Protein AF-A0A8I0H916-F1 (afdb_monomer)

Nearest PDB structures (foldseek):
  3p4x-assembly1_A  TM=7.286E-01  e=3.035E+00  Thermotoga maritima
  7ody-assembly1_C  TM=2.394E-01  e=8.873E+00  Cyanophage S-2L

Structure (mmCIF, N/CA/C/O backbone):
data_AF-A0A8I0H916-F1
#
_entry.id   AF-A0A8I0H916-F1
#
loop_
_atom_site.group_PDB
_atom_site.id
_atom_site.type_symbol
_atom_site.label_atom_id
_atom_site.label_alt_id
_atom_site.label_comp_id
_atom_site.label_asym_id
_atom_site.label_entity_id
_atom_site.label_seq_id
_atom_site.pdbx_PDB_ins_code
_atom_site.Cartn_x
_atom_site.Cartn_y
_atom_site.Cartn_z
_atom_site.occupancy
_atom_site.B_iso_or_equiv
_atom_site.auth_seq_id
_atom_site.auth_comp_id
_atom_site.auth_asym_id
_atom_site.auth_atom_id
_atom_site.pdbx_PDB_model_num
ATOM 1 N N . ASN A 1 1 ? -5.468 22.377 8.442 1.00 51.59 1 ASN A N 1
ATOM 2 C CA . ASN A 1 1 ? -4.344 22.414 7.480 1.00 51.59 1 ASN A CA 1
ATOM 3 C C . ASN A 1 1 ? -4.856 21.842 6.162 1.00 51.59 1 ASN A C 1
ATOM 5 O O . ASN A 1 1 ? -5.849 21.124 6.192 1.00 51.59 1 ASN A O 1
ATOM 9 N N . LEU A 1 2 ? -4.205 22.157 5.041 1.00 53.06 2 LEU A N 1
ATOM 10 C CA . LEU A 1 2 ? -4.629 21.754 3.691 1.00 53.06 2 LEU A CA 1
ATOM 11 C C . LEU A 1 2 ? -4.940 20.246 3.575 1.00 53.06 2 LEU A C 1
ATOM 13 O O . LEU A 1 2 ? -5.892 19.851 2.913 1.00 53.06 2 LEU A O 1
ATOM 17 N N . PHE A 1 3 ? -4.199 19.416 4.320 1.00 58.22 3 PHE A N 1
ATOM 18 C CA . PHE A 1 3 ? -4.423 17.974 4.426 1.00 58.22 3 PHE A CA 1
ATOM 19 C C . PHE A 1 3 ? -5.852 17.622 4.875 1.00 58.22 3 PHE A C 1
ATOM 21 O O . PHE A 1 3 ? -6.506 16.810 4.241 1.00 58.22 3 PHE A O 1
ATOM 28 N N . ASN A 1 4 ? -6.382 18.255 5.923 1.00 57.84 4 ASN A N 1
ATOM 29 C CA . ASN A 1 4 ? -7.719 17.940 6.449 1.00 57.84 4 ASN A CA 1
ATOM 30 C C . ASN A 1 4 ? -8.877 18.480 5.595 1.00 57.84 4 ASN A C 1
ATOM 32 O O . ASN A 1 4 ? -10.021 18.085 5.809 1.00 57.84 4 ASN A O 1
ATOM 36 N N . GLU A 1 5 ? -8.600 19.409 4.683 1.00 59.78 5 GLU A N 1
ATOM 37 C CA . GLU A 1 5 ? -9.617 20.070 3.865 1.00 59.78 5 GLU A CA 1
ATOM 38 C C . GLU A 1 5 ? -9.930 19.271 2.593 1.00 59.78 5 GLU A C 1
ATOM 40 O O . GLU A 1 5 ? -11.091 19.186 2.204 1.00 59.78 5 GLU A O 1
ATOM 45 N N . ILE A 1 6 ? -8.925 18.583 2.034 1.00 60.97 6 ILE A N 1
ATOM 46 C CA . ILE A 1 6 ? -9.074 17.669 0.888 1.00 60.97 6 ILE A CA 1
ATOM 47 C C . ILE A 1 6 ? -9.922 16.436 1.255 1.00 60.97 6 ILE A C 1
ATOM 49 O O . ILE A 1 6 ? -10.729 15.979 0.457 1.00 60.97 6 ILE A O 1
ATOM 53 N N . TYR A 1 7 ? -9.810 15.921 2.484 1.00 58.34 7 TYR A N 1
ATOM 54 C CA . TYR A 1 7 ? -10.467 14.668 2.900 1.00 58.34 7 TYR A CA 1
ATOM 55 C C . TYR A 1 7 ? -11.841 14.852 3.570 1.00 58.34 7 TYR A C 1
ATOM 57 O O . TYR A 1 7 ? -12.242 14.051 4.415 1.00 58.34 7 TYR A O 1
ATOM 65 N N . LYS A 1 8 ? -12.553 15.938 3.257 1.00 56.50 8 LYS A N 1
ATOM 66 C CA . LYS A 1 8 ? -13.812 16.313 3.925 1.00 56.50 8 LYS A CA 1
ATOM 67 C C . LYS A 1 8 ? -15.070 15.684 3.292 1.00 56.50 8 LYS A C 1
ATOM 69 O O . LYS A 1 8 ? -16.149 15.846 3.857 1.00 56.50 8 LYS A O 1
ATOM 74 N N . SER A 1 9 ? -14.960 14.983 2.160 1.00 54.31 9 SER A N 1
ATOM 75 C CA . SER A 1 9 ? -16.087 14.360 1.445 1.00 54.31 9 SER A CA 1
ATOM 76 C C . SER A 1 9 ? -16.356 12.912 1.882 1.00 54.31 9 SER A C 1
ATOM 78 O O . SER A 1 9 ? -15.454 12.170 2.262 1.00 54.31 9 SER A O 1
ATOM 80 N N . SER A 1 10 ? -17.632 12.522 1.838 1.00 57.31 10 SER A N 1
ATOM 81 C CA . SER A 1 10 ? -18.178 11.238 2.302 1.00 57.31 10 SER A CA 1
ATOM 82 C C . SER A 1 10 ? -17.804 10.015 1.456 1.00 57.31 10 SER A C 1
ATOM 84 O O . SER A 1 10 ? -18.057 8.904 1.905 1.00 57.31 10 SER A O 1
ATOM 86 N N . ASP A 1 11 ? -17.157 10.202 0.304 1.00 62.91 11 ASP A N 1
ATOM 87 C CA . ASP A 1 11 ? -16.700 9.124 -0.573 1.00 62.91 11 ASP A CA 1
ATOM 88 C C . ASP A 1 11 ? -15.226 9.346 -0.914 1.00 62.91 11 ASP A C 1
ATOM 90 O O . ASP A 1 11 ? -14.871 10.183 -1.745 1.00 62.91 11 ASP A O 1
ATOM 94 N N . LEU A 1 12 ? -14.344 8.630 -0.215 1.00 72.31 12 LEU A N 1
ATOM 95 C CA . LEU A 1 12 ? -12.913 8.699 -0.471 1.00 72.31 12 LEU A CA 1
ATOM 96 C C . LEU A 1 12 ? -12.586 7.882 -1.724 1.00 72.31 12 LEU A C 1
ATOM 98 O O . LEU A 1 12 ? -12.699 6.656 -1.717 1.00 72.31 12 LEU A O 1
ATOM 102 N N . ASN A 1 13 ? -12.158 8.559 -2.790 1.00 89.31 13 ASN A N 1
ATOM 103 C CA . ASN A 1 13 ? -11.656 7.897 -3.985 1.00 89.31 13 ASN A CA 1
ATOM 104 C C . ASN A 1 13 ? -10.244 7.345 -3.711 1.00 89.31 13 ASN A C 1
ATOM 106 O O . ASN A 1 13 ? -9.294 8.089 -3.439 1.00 89.31 13 ASN A O 1
ATOM 110 N N . VAL A 1 14 ? -10.112 6.016 -3.742 1.00 92.62 14 VAL A N 1
ATOM 111 C CA . VAL A 1 14 ? -8.840 5.340 -3.459 1.00 92.62 14 VAL A CA 1
ATOM 112 C C . VAL A 1 14 ? -7.799 5.655 -4.532 1.00 92.62 14 VAL A C 1
ATOM 114 O O . VAL A 1 14 ? -6.642 5.875 -4.182 1.00 92.62 14 VAL A O 1
ATOM 117 N N . ASP A 1 15 ? -8.192 5.758 -5.803 1.00 94.62 15 ASP A N 1
ATOM 118 C CA . ASP A 1 15 ? -7.259 6.056 -6.893 1.00 94.62 15 ASP A CA 1
ATOM 119 C C . ASP A 1 15 ? -6.663 7.458 -6.771 1.00 94.62 15 ASP A C 1
ATOM 121 O O . ASP A 1 15 ? -5.447 7.611 -6.869 1.00 94.62 15 ASP A O 1
ATOM 125 N N . GLU A 1 16 ? -7.481 8.459 -6.442 1.00 94.56 16 GLU A N 1
ATOM 126 C CA . GLU A 1 16 ? -6.998 9.821 -6.172 1.00 94.56 16 GLU A CA 1
ATOM 127 C C . GLU A 1 16 ? -6.046 9.854 -4.971 1.00 94.56 16 GLU A C 1
ATOM 129 O O . GLU A 1 16 ? -5.052 10.582 -4.957 1.00 94.56 16 GLU A O 1
ATOM 134 N N . SER A 1 17 ? -6.311 9.026 -3.958 1.00 95.19 17 SER A N 1
ATOM 135 C CA . SER A 1 17 ? -5.441 8.927 -2.785 1.00 95.19 17 SER A CA 1
ATOM 136 C C . SER A 1 17 ? -4.102 8.257 -3.108 1.00 95.19 17 SER A C 1
ATOM 138 O O . SER A 1 17 ? -3.073 8.641 -2.541 1.00 95.19 17 SER A O 1
ATOM 140 N N . ILE A 1 18 ? -4.094 7.280 -4.020 1.00 97.56 18 ILE A N 1
ATOM 141 C CA . ILE A 1 18 ? -2.869 6.669 -4.546 1.00 97.56 18 ILE A CA 1
ATOM 142 C C . ILE A 1 18 ? -2.099 7.689 -5.389 1.00 97.56 18 ILE A C 1
ATOM 144 O O . ILE A 1 18 ? -0.892 7.822 -5.201 1.00 97.56 18 ILE A O 1
ATOM 148 N N . ASP A 1 19 ? -2.769 8.446 -6.258 1.00 97.19 19 ASP A N 1
ATOM 149 C CA . ASP A 1 19 ? -2.130 9.478 -7.086 1.00 97.19 19 ASP A CA 1
ATOM 150 C C . ASP A 1 19 ? -1.478 10.562 -6.220 1.00 97.19 19 ASP A C 1
ATOM 152 O O . ASP A 1 19 ? -0.323 10.933 -6.435 1.00 97.19 19 ASP A O 1
ATOM 156 N 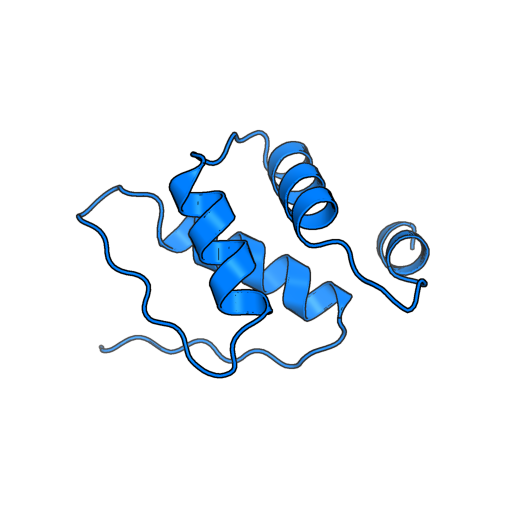N . LEU A 1 20 ? -2.169 11.009 -5.170 1.00 96.12 20 LEU A N 1
ATOM 157 C CA . LEU A 1 20 ? -1.606 11.941 -4.199 1.00 96.12 20 LEU A CA 1
ATOM 158 C C . LEU A 1 20 ? -0.406 11.334 -3.457 1.00 96.12 20 LEU A C 1
ATOM 160 O O . LEU A 1 20 ? 0.591 12.016 -3.223 1.00 96.12 20 LEU A O 1
ATOM 164 N N . PHE A 1 21 ? -0.472 10.056 -3.074 1.00 97.38 21 PHE A N 1
ATOM 165 C CA . PHE A 1 21 ? 0.656 9.359 -2.454 1.00 97.38 21 PHE A CA 1
ATOM 166 C C . PHE A 1 21 ? 1.870 9.287 -3.393 1.00 97.38 21 PHE A C 1
ATOM 168 O O . PHE A 1 21 ? 2.987 9.572 -2.959 1.00 97.38 21 PHE A O 1
ATOM 175 N N . GLU A 1 22 ? 1.665 8.960 -4.668 1.00 98.25 22 GLU A N 1
ATOM 176 C CA . GLU A 1 22 ? 2.703 8.948 -5.704 1.00 98.25 22 GLU A CA 1
ATOM 177 C C . GLU A 1 22 ? 3.356 10.326 -5.871 1.00 98.25 22 GLU A C 1
ATOM 179 O O . GLU A 1 22 ? 4.585 10.435 -5.842 1.00 98.25 22 GLU A O 1
ATOM 184 N N . GLN A 1 23 ? 2.543 11.384 -5.957 1.00 97.94 23 GLN A N 1
ATOM 185 C CA . GLN A 1 23 ? 3.009 12.768 -6.073 1.00 97.94 23 GLN A CA 1
ATOM 186 C C . GLN A 1 23 ? 3.835 13.208 -4.861 1.00 97.94 23 GLN A C 1
ATOM 188 O O . GLN A 1 23 ? 4.950 13.699 -5.027 1.00 97.94 23 GLN A O 1
ATOM 193 N N . LEU A 1 24 ? 3.320 13.005 -3.643 1.00 96.50 24 LEU A N 1
ATOM 194 C CA . LEU A 1 24 ? 3.981 13.435 -2.404 1.00 96.50 24 LEU A CA 1
ATOM 195 C C . LEU A 1 24 ? 5.295 12.695 -2.131 1.00 96.50 24 LEU A C 1
ATOM 197 O O . LEU A 1 24 ? 6.175 13.236 -1.468 1.00 96.50 24 LEU A O 1
ATOM 201 N N . ASN A 1 25 ? 5.419 11.453 -2.603 1.00 96.69 25 ASN A N 1
ATOM 202 C CA . ASN A 1 25 ? 6.605 10.626 -2.380 1.00 96.69 25 ASN A CA 1
ATOM 203 C C . ASN A 1 25 ? 7.538 10.581 -3.599 1.00 96.69 25 ASN A C 1
ATOM 205 O O . ASN A 1 25 ? 8.567 9.913 -3.528 1.00 96.69 25 ASN A O 1
ATOM 209 N N . HIS A 1 26 ? 7.203 11.275 -4.693 1.00 97.62 26 HIS A N 1
ATOM 210 C CA . HIS A 1 26 ? 7.954 11.273 -5.954 1.00 97.62 26 HIS A CA 1
ATOM 211 C C . HIS A 1 26 ? 8.235 9.859 -6.495 1.00 97.62 26 HIS A C 1
ATOM 213 O O . HIS A 1 26 ? 9.349 9.542 -6.913 1.00 97.62 26 HIS A O 1
ATOM 219 N N . ILE A 1 27 ? 7.218 8.996 -6.483 1.00 97.56 27 ILE A N 1
ATOM 220 C CA . ILE A 1 27 ? 7.293 7.615 -6.983 1.00 97.56 27 ILE A CA 1
ATOM 221 C C . ILE A 1 27 ? 6.135 7.314 -7.931 1.00 97.56 27 ILE A C 1
ATOM 223 O O . ILE A 1 27 ? 5.120 8.002 -7.920 1.00 97.56 27 ILE A O 1
ATOM 227 N N . LYS A 1 28 ? 6.257 6.233 -8.706 1.00 97.88 28 LYS A N 1
ATOM 228 C CA . LYS A 1 28 ? 5.139 5.637 -9.440 1.00 97.88 28 LYS A CA 1
ATOM 229 C C . LYS A 1 28 ? 4.967 4.189 -9.004 1.00 97.88 28 LYS A C 1
ATOM 231 O O . LYS A 1 28 ? 5.919 3.412 -9.043 1.00 97.88 28 LYS A O 1
ATOM 236 N N . MET A 1 29 ? 3.768 3.838 -8.563 1.00 98.06 29 MET A N 1
ATOM 237 C CA . MET A 1 29 ? 3.401 2.472 -8.226 1.00 98.06 29 MET A CA 1
ATOM 238 C C . MET A 1 29 ? 3.042 1.713 -9.503 1.00 98.06 29 MET A C 1
ATOM 240 O O . MET A 1 29 ? 2.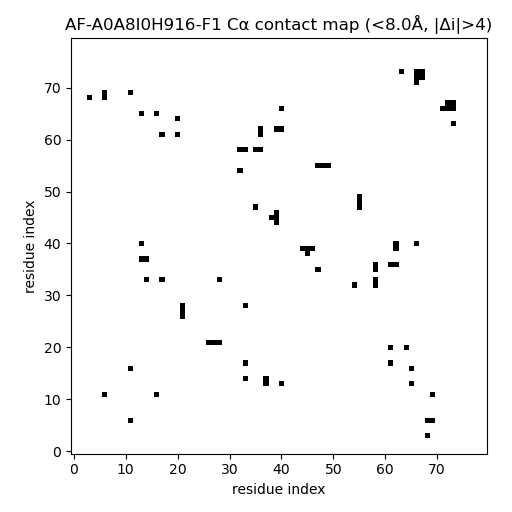394 2.237 -10.411 1.00 98.06 29 MET A O 1
ATOM 244 N N . HIS A 1 30 ? 3.451 0.450 -9.569 1.00 97.56 30 HIS A N 1
ATOM 245 C CA . HIS A 1 30 ? 3.000 -0.442 -10.634 1.00 97.56 30 HIS A CA 1
ATOM 246 C C . HIS A 1 30 ? 1.504 -0.738 -10.482 1.00 97.56 30 HIS A C 1
ATOM 248 O O . HIS A 1 30 ? 0.982 -0.729 -9.366 1.00 97.56 30 HIS A O 1
ATOM 254 N N . ALA A 1 31 ? 0.824 -1.058 -11.588 1.00 97.31 31 ALA A N 1
ATOM 255 C CA . ALA A 1 31 ? -0.614 -1.345 -11.592 1.00 97.31 31 ALA A CA 1
ATOM 256 C C . ALA A 1 31 ? -1.015 -2.373 -10.516 1.00 97.31 31 ALA A C 1
ATOM 258 O O . ALA A 1 31 ? -1.884 -2.100 -9.700 1.00 97.31 31 ALA A O 1
ATOM 259 N N . ASN A 1 32 ? -0.272 -3.476 -10.396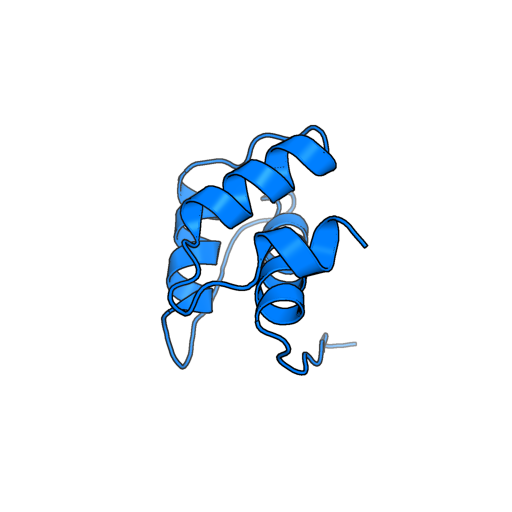 1.00 96.38 32 ASN A N 1
ATOM 260 C CA . ASN A 1 32 ? -0.525 -4.503 -9.382 1.00 96.38 32 ASN A CA 1
ATOM 261 C C . ASN A 1 32 ? -0.360 -4.018 -7.926 1.00 96.38 32 ASN A C 1
ATOM 263 O O . ASN A 1 32 ? -0.997 -4.551 -7.020 1.00 96.38 32 ASN A O 1
ATOM 267 N N . GLN A 1 33 ? 0.495 -3.025 -7.670 1.00 98.25 33 GLN A N 1
ATOM 268 C CA . GLN A 1 33 ? 0.623 -2.412 -6.349 1.00 98.25 33 GLN A CA 1
ATOM 269 C C . GLN A 1 33 ? -0.575 -1.502 -6.059 1.00 98.25 33 GLN A C 1
ATOM 271 O O . GLN A 1 33 ? -1.039 -1.480 -4.921 1.00 98.25 33 GLN A O 1
ATOM 276 N N . ARG A 1 34 ? -1.086 -0.785 -7.073 1.00 98.00 34 ARG A N 1
ATOM 277 C CA . ARG A 1 34 ? -2.326 0.001 -6.966 1.00 98.00 34 ARG A CA 1
ATOM 278 C C . ARG A 1 34 ? -3.514 -0.914 -6.686 1.00 98.00 34 ARG A C 1
ATOM 280 O O . ARG A 1 34 ? -4.219 -0.693 -5.710 1.00 98.00 34 ARG A O 1
ATOM 287 N N . ASP A 1 35 ? -3.642 -2.005 -7.440 1.00 96.44 35 ASP A N 1
ATOM 288 C CA . ASP A 1 35 ? -4.677 -3.023 -7.231 1.00 96.44 35 ASP A CA 1
ATOM 289 C C . ASP A 1 35 ? -4.612 -3.612 -5.817 1.00 96.44 35 ASP A C 1
ATOM 291 O O . ASP A 1 35 ? -5.639 -3.770 -5.158 1.00 96.44 35 ASP A O 1
ATOM 295 N N . ALA A 1 36 ? -3.404 -3.891 -5.313 1.00 97.44 36 ALA A N 1
ATOM 296 C CA . ALA A 1 36 ? -3.209 -4.384 -3.954 1.00 97.44 36 ALA A CA 1
ATOM 297 C C . ALA A 1 36 ? -3.686 -3.380 -2.891 1.00 97.44 36 ALA A C 1
ATOM 299 O O . ALA A 1 36 ? -4.321 -3.792 -1.920 1.00 97.44 36 ALA A O 1
ATOM 300 N N . VAL A 1 37 ? -3.421 -2.078 -3.070 1.00 97.75 37 VAL A N 1
ATOM 301 C CA . VAL A 1 37 ? -3.947 -1.021 -2.186 1.00 97.75 37 VAL A CA 1
ATOM 302 C C . VAL A 1 37 ? -5.470 -0.958 -2.281 1.00 97.75 37 VAL A C 1
ATOM 304 O O . VAL A 1 37 ? -6.147 -1.034 -1.256 1.00 97.75 37 VAL A O 1
ATOM 307 N N . THR A 1 38 ? -6.020 -0.870 -3.492 1.00 96.06 38 THR A N 1
ATOM 308 C CA . THR A 1 38 ? -7.464 -0.743 -3.728 1.00 96.06 38 THR A CA 1
ATOM 309 C C . THR A 1 38 ? -8.237 -1.931 -3.172 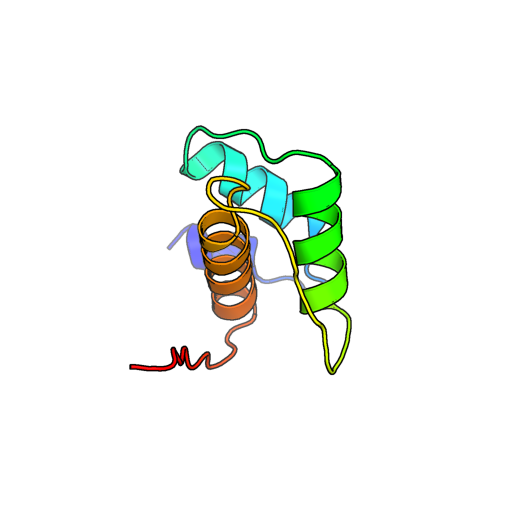1.00 96.06 38 THR A C 1
ATOM 311 O O . THR A 1 38 ? -9.269 -1.747 -2.523 1.00 96.06 38 THR A O 1
ATOM 314 N N . LEU A 1 39 ? -7.735 -3.153 -3.350 1.00 95.06 39 LEU A N 1
ATOM 315 C CA . LEU A 1 39 ? -8.352 -4.346 -2.781 1.00 95.06 39 LEU A CA 1
ATOM 316 C C . LEU A 1 39 ?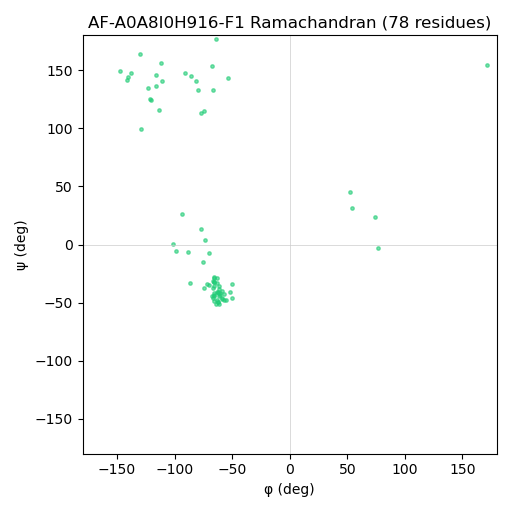 -8.285 -4.327 -1.249 1.00 95.06 39 LEU A C 1
ATOM 318 O O . LEU A 1 39 ? -9.306 -4.524 -0.595 1.00 95.06 39 LEU A O 1
ATOM 322 N N . ALA A 1 40 ? -7.115 -4.047 -0.673 1.00 96.12 40 ALA A N 1
ATOM 323 C CA . ALA A 1 40 ? -6.922 -4.084 0.775 1.00 96.12 40 ALA A CA 1
ATOM 324 C C . ALA A 1 40 ? -7.716 -3.008 1.530 1.00 96.12 40 ALA A C 1
ATOM 326 O O . ALA A 1 40 ? -8.152 -3.251 2.652 1.00 96.12 40 ALA A O 1
ATOM 327 N N . VAL A 1 41 ? -7.939 -1.840 0.923 1.00 94.50 41 VAL A N 1
ATOM 328 C CA . VAL A 1 41 ? -8.771 -0.774 1.509 1.00 94.50 41 VAL A CA 1
ATOM 329 C C . VAL A 1 41 ? -10.260 -1.139 1.478 1.00 94.50 41 VAL A C 1
ATOM 331 O O . VAL A 1 41 ? -10.992 -0.790 2.402 1.00 94.50 41 VAL A O 1
ATOM 334 N N . ASN A 1 42 ? -10.711 -1.866 0.449 1.00 91.94 42 ASN A N 1
ATOM 335 C CA . ASN A 1 42 ? -12.132 -2.141 0.204 1.00 91.94 42 ASN A CA 1
ATOM 336 C C . ASN A 1 42 ? -12.620 -3.521 0.682 1.00 91.94 42 ASN A C 1
ATOM 338 O O . ASN A 1 42 ? -13.812 -3.821 0.578 1.00 91.94 42 ASN A O 1
ATOM 342 N N . LYS A 1 43 ? -11.737 -4.398 1.173 1.00 92.75 43 LYS A N 1
ATOM 343 C CA . LYS A 1 43 ? -12.090 -5.747 1.652 1.00 92.75 43 LYS A CA 1
ATOM 344 C C . LYS A 1 43 ? -11.812 -5.887 3.147 1.00 92.75 43 LYS A C 1
ATOM 346 O O . LYS A 1 43 ? -10.840 -5.353 3.660 1.00 92.75 43 LYS A O 1
ATOM 351 N N . GLY A 1 44 ? -12.645 -6.664 3.847 1.00 90.50 44 GLY A N 1
ATOM 352 C CA . GLY A 1 44 ? -12.492 -6.887 5.293 1.00 90.50 44 GLY A CA 1
ATOM 353 C C . GLY A 1 44 ? -11.223 -7.659 5.680 1.00 90.50 44 GLY A C 1
ATOM 354 O O . GLY A 1 44 ? -10.698 -7.467 6.771 1.00 90.50 44 GLY A O 1
ATOM 355 N N . VAL A 1 45 ? -10.719 -8.512 4.782 1.00 94.94 45 VAL A N 1
ATOM 356 C CA . VAL A 1 45 ? -9.446 -9.234 4.918 1.00 94.94 45 VAL A CA 1
ATOM 357 C C . VAL A 1 45 ? -8.773 -9.277 3.547 1.00 94.94 45 VAL A C 1
ATOM 359 O O . VAL A 1 45 ? -9.44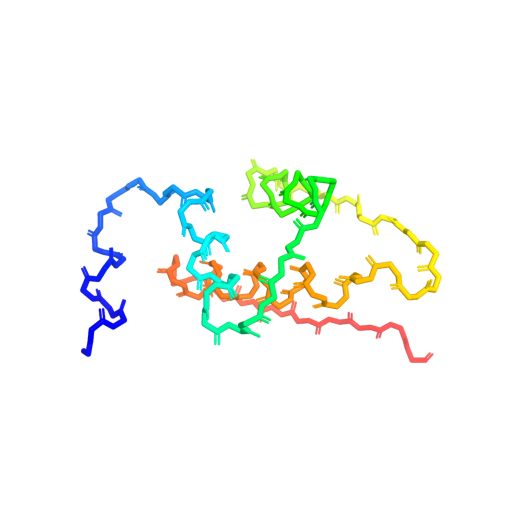7 -9.417 2.527 1.00 94.94 45 VAL A O 1
ATOM 362 N N . SER A 1 46 ? -7.449 -9.135 3.502 1.00 94.19 46 SER A N 1
ATOM 363 C CA . SER A 1 46 ? -6.646 -9.224 2.276 1.00 94.19 46 SER A CA 1
ATOM 364 C C . SER A 1 46 ? -5.264 -9.802 2.571 1.00 94.19 46 SER A C 1
ATOM 366 O O . SER A 1 46 ? -4.719 -9.588 3.652 1.00 94.19 46 SER A O 1
ATOM 368 N N . VAL A 1 47 ? -4.691 -10.516 1.600 1.00 95.94 47 VAL A N 1
ATOM 369 C CA . VAL A 1 47 ? -3.328 -11.063 1.660 1.00 95.94 47 VAL A CA 1
ATOM 370 C C . VAL A 1 47 ? -2.530 -10.486 0.496 1.00 95.94 47 VAL A C 1
ATOM 372 O O . VAL A 1 47 ? -2.938 -10.611 -0.654 1.00 95.94 47 VAL A O 1
ATOM 375 N N . ILE A 1 48 ? -1.392 -9.857 0.794 1.00 95.19 48 ILE A N 1
ATOM 376 C CA . ILE A 1 48 ? -0.496 -9.273 -0.212 1.00 95.19 48 ILE A CA 1
ATOM 377 C C . ILE A 1 48 ? 0.812 -10.057 -0.205 1.00 95.19 48 ILE A C 1
ATOM 379 O O . ILE A 1 48 ? 1.560 -10.039 0.773 1.00 95.19 48 ILE A O 1
ATOM 383 N N . THR A 1 49 ? 1.105 -10.725 -1.316 1.00 95.12 49 THR A N 1
ATOM 384 C CA . THR A 1 49 ? 2.322 -11.523 -1.497 1.00 95.12 49 THR A CA 1
ATOM 385 C C . THR A 1 49 ? 3.256 -10.890 -2.520 1.00 95.12 49 THR A C 1
ATOM 387 O O . THR A 1 49 ? 2.831 -10.154 -3.406 1.00 95.12 49 THR A O 1
ATOM 390 N N . GLY A 1 50 ? 4.544 -11.206 -2.436 1.00 93.94 50 GLY A N 1
ATOM 391 C CA . GLY A 1 50 ? 5.528 -10.809 -3.440 1.00 93.94 50 GLY A CA 1
ATOM 392 C C . GLY A 1 50 ? 6.948 -11.127 -2.992 1.00 93.94 50 GLY A C 1
ATOM 393 O O . GLY A 1 50 ? 7.215 -11.191 -1.787 1.00 93.94 50 GLY A O 1
ATOM 394 N N . GLY A 1 51 ? 7.857 -11.305 -3.949 1.00 94.69 51 GLY A N 1
ATOM 395 C CA . GLY A 1 51 ? 9.271 -11.570 -3.680 1.00 94.69 51 GLY A CA 1
ATOM 396 C C . GLY A 1 51 ? 9.997 -10.412 -2.972 1.00 94.69 51 GLY A C 1
ATOM 397 O O . GLY A 1 51 ? 9.412 -9.353 -2.703 1.00 94.69 51 GLY A O 1
ATOM 398 N N . PRO A 1 52 ? 11.280 -10.587 -2.624 1.00 94.75 52 PRO A N 1
ATOM 399 C CA . PRO A 1 52 ? 12.126 -9.488 -2.166 1.00 94.75 52 PRO A CA 1
ATOM 400 C C . PRO A 1 52 ? 12.128 -8.324 -3.172 1.00 94.75 52 PRO A C 1
ATOM 402 O O . PRO A 1 52 ? 12.062 -8.539 -4.377 1.00 94.75 52 PRO A O 1
ATOM 405 N N . GLY A 1 53 ? 12.161 -7.082 -2.683 1.00 93.06 53 GLY A N 1
ATOM 406 C CA . GLY A 1 53 ? 12.255 -5.892 -3.542 1.00 93.06 53 GLY A CA 1
ATOM 407 C C . GLY A 1 53 ? 10.973 -5.458 -4.273 1.00 93.06 53 GLY A C 1
ATOM 408 O O . GLY A 1 53 ? 10.970 -4.393 -4.874 1.00 93.06 53 GLY A O 1
ATOM 409 N N . THR A 1 54 ? 9.849 -6.180 -4.176 1.00 94.00 54 THR A N 1
ATOM 410 C CA . THR A 1 54 ? 8.613 -5.853 -4.933 1.00 94.00 54 THR A CA 1
ATOM 411 C C . THR A 1 54 ? 7.785 -4.681 -4.377 1.00 94.00 54 THR A C 1
ATOM 413 O O . THR A 1 54 ? 6.619 -4.508 -4.733 1.00 94.00 54 THR A O 1
ATOM 416 N N . GLY A 1 55 ? 8.342 -3.883 -3.463 1.00 94.69 55 GLY A N 1
ATOM 417 C CA . GLY A 1 55 ? 7.674 -2.686 -2.941 1.00 94.69 55 GLY A CA 1
ATOM 418 C C . GLY A 1 55 ? 6.518 -2.939 -1.963 1.00 94.69 55 GLY A C 1
ATOM 419 O O . GLY A 1 55 ? 5.683 -2.059 -1.779 1.00 94.69 55 GLY A O 1
ATOM 420 N N . LYS A 1 56 ? 6.463 -4.093 -1.277 1.00 95.94 56 LYS A N 1
ATOM 421 C CA . LYS A 1 56 ? 5.439 -4.369 -0.239 1.00 95.94 56 LYS A CA 1
ATOM 422 C C . LYS A 1 56 ? 5.356 -3.264 0.825 1.00 95.94 56 LYS A C 1
ATOM 424 O O . LYS A 1 56 ? 4.268 -2.839 1.195 1.00 95.94 56 LYS A O 1
ATOM 429 N N . THR A 1 57 ? 6.499 -2.740 1.269 1.00 95.69 57 THR A N 1
ATOM 430 C CA . THR A 1 57 ? 6.551 -1.612 2.214 1.00 95.69 57 THR A CA 1
ATOM 431 C C . THR A 1 57 ? 5.939 -0.335 1.629 1.00 95.69 57 THR A C 1
ATOM 433 O O . THR A 1 57 ? 5.328 0.436 2.362 1.00 95.69 57 THR A O 1
ATOM 436 N N . THR A 1 58 ? 6.056 -0.113 0.318 1.00 97.75 58 THR A N 1
ATOM 437 C CA . THR A 1 58 ? 5.409 1.010 -0.379 1.00 97.75 58 THR A CA 1
ATOM 438 C C . THR A 1 58 ? 3.890 0.869 -0.345 1.00 97.75 58 THR A C 1
ATOM 440 O O . THR A 1 58 ? 3.208 1.827 0.006 1.00 97.75 58 THR A O 1
ATOM 443 N N . ILE A 1 59 ? 3.370 -0.339 -0.598 1.00 97.94 59 ILE A N 1
ATOM 444 C CA . ILE A 1 59 ? 1.935 -0.648 -0.473 1.00 97.94 59 ILE A CA 1
ATOM 445 C C . ILE A 1 59 ? 1.449 -0.345 0.954 1.00 97.94 59 ILE A C 1
ATOM 447 O O . ILE A 1 59 ? 0.466 0.371 1.135 1.00 97.94 59 ILE A O 1
ATOM 451 N N . VAL A 1 60 ? 2.179 -0.808 1.977 1.00 97.06 60 VAL A N 1
ATOM 452 C CA . VAL A 1 60 ? 1.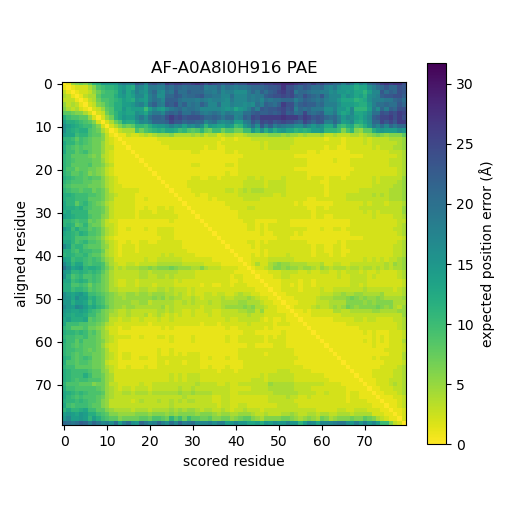857 -0.530 3.391 1.00 97.06 60 VAL A CA 1
ATOM 453 C C . VAL A 1 60 ? 1.837 0.972 3.684 1.00 97.06 60 VAL A C 1
ATOM 455 O O . VAL A 1 60 ? 0.897 1.456 4.309 1.00 97.06 60 VAL A O 1
ATOM 458 N N . LYS A 1 61 ? 2.831 1.736 3.217 1.00 97.81 61 LYS A N 1
ATOM 459 C CA . LYS A 1 61 ? 2.889 3.196 3.413 1.00 97.81 61 LYS A CA 1
ATOM 460 C C . LYS A 1 61 ? 1.711 3.923 2.760 1.00 97.81 61 LYS A C 1
ATOM 462 O O . LYS A 1 61 ? 1.146 4.816 3.389 1.00 97.81 61 LYS A O 1
ATOM 467 N N . CYS A 1 62 ? 1.321 3.518 1.553 1.00 98.06 62 CYS A N 1
ATOM 468 C CA . CYS A 1 62 ? 0.162 4.076 0.860 1.00 98.06 62 CYS A CA 1
ATOM 469 C C . CYS A 1 62 ? -1.132 3.818 1.650 1.00 98.06 62 CYS A C 1
ATOM 471 O O . CYS A 1 62 ? -1.854 4.758 1.987 1.00 98.06 62 CYS A O 1
ATOM 473 N N . MET A 1 63 ? -1.364 2.568 2.073 1.00 97.12 63 MET A N 1
ATOM 474 C CA . MET A 1 63 ? -2.522 2.212 2.905 1.00 97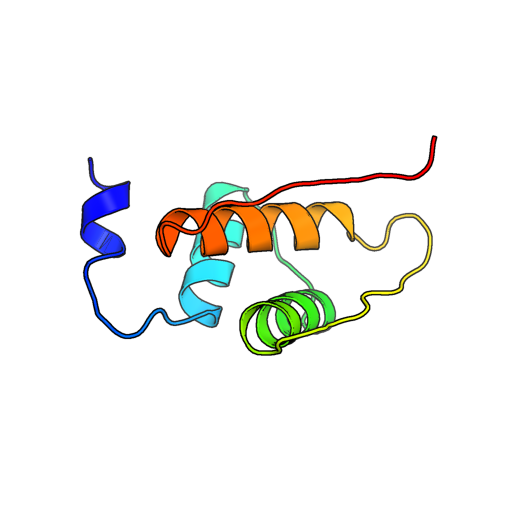.12 63 MET A CA 1
ATOM 475 C C . MET A 1 63 ? -2.555 2.987 4.227 1.00 97.12 63 MET A C 1
ATOM 477 O O . MET A 1 63 ? -3.616 3.432 4.655 1.00 97.12 63 MET A O 1
ATOM 481 N N . LEU A 1 64 ? -1.404 3.197 4.876 1.00 96.31 64 LEU A N 1
ATOM 482 C CA . LEU A 1 64 ? -1.330 3.995 6.104 1.00 96.31 64 LEU A CA 1
ATOM 483 C C . LEU A 1 64 ? -1.778 5.442 5.886 1.00 96.31 64 LEU A C 1
ATOM 485 O O . LEU A 1 64 ? -2.414 6.011 6.770 1.00 96.31 64 LEU A O 1
ATOM 489 N N . GLN A 1 65 ? -1.443 6.044 4.744 1.00 94.88 65 GLN A N 1
ATOM 490 C CA . GLN A 1 65 ? -1.887 7.397 4.409 1.00 94.88 65 GLN A CA 1
ATOM 491 C C . GLN A 1 65 ? -3.404 7.444 4.199 1.00 94.88 65 GLN A C 1
ATOM 493 O O . GLN A 1 65 ? -4.065 8.305 4.779 1.00 94.88 65 GLN A O 1
ATOM 498 N N . ILE A 1 66 ? -3.947 6.486 3.445 1.00 94.81 66 ILE A N 1
ATOM 499 C CA . ILE A 1 66 ? -5.385 6.370 3.165 1.00 94.81 66 ILE A CA 1
ATOM 500 C C . ILE A 1 66 ? -6.178 6.141 4.458 1.00 94.81 66 ILE A C 1
ATOM 502 O O . ILE A 1 66 ? -7.125 6.856 4.764 1.00 94.81 66 ILE A O 1
ATOM 506 N N . PHE A 1 67 ? -5.772 5.195 5.303 1.00 94.44 67 PHE A N 1
ATOM 507 C CA . PHE A 1 67 ? -6.497 4.946 6.550 1.00 94.44 67 PHE A CA 1
ATOM 508 C C . PHE A 1 67 ? -6.426 6.127 7.525 1.00 94.44 67 PHE A C 1
ATOM 510 O O . PHE A 1 67 ? -7.398 6.393 8.236 1.00 94.44 67 PHE A O 1
ATOM 517 N N . LYS A 1 68 ? -5.318 6.881 7.536 1.00 91.38 68 LYS A N 1
ATOM 518 C CA . LYS A 1 68 ? -5.215 8.121 8.319 1.00 91.38 68 LYS A CA 1
ATOM 519 C C . LYS A 1 68 ? -6.171 9.198 7.815 1.00 91.38 68 LYS A C 1
ATOM 521 O O . LYS A 1 68 ? -6.801 9.849 8.647 1.00 91.38 68 LYS A O 1
ATOM 526 N N . SER A 1 69 ? -6.319 9.378 6.501 1.00 87.69 69 SER A N 1
ATOM 527 C CA . SER A 1 69 ? -7.285 10.345 5.964 1.00 87.69 69 SER A CA 1
ATOM 528 C C . SER A 1 69 ? -8.732 9.953 6.262 1.00 87.69 69 SER A C 1
ATOM 530 O O . SER A 1 69 ? 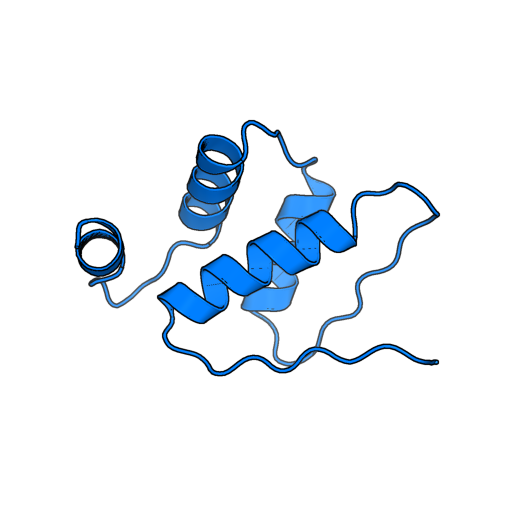-9.546 10.813 6.589 1.00 87.69 69 SER A O 1
ATOM 532 N N . MET A 1 70 ? -9.022 8.651 6.310 1.00 88.62 70 MET A N 1
ATOM 533 C CA . MET A 1 70 ? -10.302 8.097 6.772 1.00 88.62 70 MET A CA 1
ATOM 534 C C . MET A 1 70 ? -10.498 8.157 8.301 1.00 88.62 70 MET A C 1
ATOM 536 O O . MET A 1 70 ? -11.481 7.619 8.815 1.00 88.62 70 MET A O 1
ATOM 540 N N . ARG A 1 71 ? -9.561 8.756 9.053 1.00 90.06 71 ARG A N 1
ATOM 541 C CA . ARG A 1 71 ? -9.551 8.814 10.528 1.00 90.06 71 ARG A CA 1
ATOM 542 C C . ARG A 1 71 ? -9.648 7.435 11.199 1.00 90.06 71 ARG A C 1
ATOM 544 O O . ARG A 1 71 ? -10.210 7.302 12.287 1.00 90.06 71 ARG A O 1
ATOM 551 N N . LYS A 1 72 ? -9.104 6.391 10.566 1.00 90.75 72 LYS A N 1
ATOM 552 C CA . LYS A 1 72 ? -9.030 5.036 11.128 1.00 90.75 72 LYS A CA 1
ATOM 553 C C . LYS A 1 72 ? -7.782 4.886 11.999 1.00 90.75 72 LYS A C 1
ATOM 555 O O . LYS A 1 72 ? -6.721 5.429 11.699 1.00 90.75 72 LYS A O 1
ATOM 560 N N . SER A 1 73 ? -7.903 4.104 13.070 1.00 94.81 73 SER A N 1
ATOM 561 C CA . SER A 1 73 ? -6.746 3.649 13.846 1.00 94.81 73 SER A CA 1
ATOM 562 C C . SER A 1 73 ? -6.080 2.477 13.126 1.00 94.81 73 SER A C 1
ATOM 564 O O . SER A 1 73 ? -6.770 1.550 12.704 1.00 94.81 73 SER A O 1
ATOM 566 N N . VAL A 1 74 ? -4.752 2.509 12.991 1.00 94.88 74 VAL A N 1
ATOM 567 C CA . VAL A 1 74 ? -3.978 1.445 12.338 1.00 94.88 74 VAL A CA 1
ATOM 568 C C . VAL A 1 74 ? -2.926 0.910 13.300 1.00 94.88 74 VAL A C 1
ATOM 570 O O . VAL A 1 74 ? -2.212 1.682 13.938 1.00 94.88 74 VAL A O 1
ATOM 573 N N . LYS A 1 75 ? -2.811 -0.417 13.377 1.00 96.38 75 LYS A N 1
ATOM 574 C CA . LYS A 1 75 ? -1.737 -1.121 14.084 1.00 96.38 75 LYS A CA 1
ATOM 575 C C . LYS A 1 75 ? -0.914 -1.911 13.072 1.00 96.38 75 LYS A C 1
ATOM 577 O O . LYS A 1 75 ? -1.480 -2.545 12.187 1.00 96.38 75 LYS A O 1
ATOM 582 N N . LEU A 1 76 ? 0.406 -1.863 13.211 1.00 95.31 76 LEU A N 1
ATOM 583 C CA . LEU A 1 76 ? 1.346 -2.635 12.401 1.00 95.31 76 LEU A CA 1
ATOM 584 C C . LEU A 1 76 ? 2.000 -3.696 13.278 1.00 95.31 76 LEU A C 1
ATOM 586 O O . LEU A 1 76 ? 2.311 -3.435 14.438 1.00 95.31 76 LEU A O 1
ATOM 590 N N . LEU A 1 77 ? 2.199 -4.879 12.712 1.00 94.25 77 LEU A N 1
ATOM 591 C CA . LEU A 1 77 ? 2.807 -6.027 13.372 1.00 94.25 77 LEU A CA 1
ATOM 592 C C . LEU A 1 77 ? 3.765 -6.696 12.381 1.00 94.25 77 LEU A C 1
ATOM 594 O O . LEU A 1 77 ? 3.508 -6.695 11.176 1.00 94.25 77 LEU A O 1
ATOM 598 N N . ALA A 1 78 ? 4.851 -7.267 12.889 1.00 92.50 78 ALA A N 1
ATOM 599 C CA . ALA A 1 78 ? 5.777 -8.101 12.133 1.00 92.50 78 ALA A CA 1
ATOM 600 C C . ALA A 1 78 ? 6.219 -9.279 13.021 1.00 92.50 78 ALA A C 1
ATOM 602 O O . ALA A 1 78 ? 6.342 -9.084 14.233 1.00 92.50 78 ALA A O 1
ATOM 603 N N . PRO A 1 79 ? 6.430 -10.483 12.461 1.00 88.88 79 PRO A N 1
ATOM 604 C CA . PRO A 1 79 ? 7.081 -11.568 13.191 1.00 88.88 79 PRO A CA 1
ATOM 605 C C . PRO A 1 79 ? 8.547 -11.190 13.467 1.00 88.88 79 PRO A C 1
ATOM 607 O O . PRO A 1 79 ? 9.215 -10.674 12.570 1.00 88.88 79 PRO A O 1
ATOM 610 N N . THR A 1 80 ? 9.002 -11.389 14.709 1.00 78.00 80 THR A N 1
ATOM 611 C CA . THR A 1 80 ? 10.387 -11.136 15.156 1.00 78.00 80 THR A CA 1
ATOM 612 C C . THR A 1 80 ? 11.334 -12.237 14.726 1.00 78.00 80 THR A C 1
ATOM 614 O O . THR A 1 80 ? 10.922 -13.411 14.869 1.00 78.00 80 THR A O 1
#

InterPro domains:
  IPR027417 P-loop containing nucleoside triphosphate hydrolase [G3DSA:3.40.50.300] (21-80)
  IPR027417 P-loop containing nucleoside triphosphate hydrolase [SSF52540] (18-80)

Foldseek 3Di:
DVLLVVLPDPDDDLVVLVVVLCVVVVHDQDPVLSVQLVPCVPDPDDDDDDDPPNCPVVSVVSNVSVCVSVVHDDDDDDDD

Organism: NCBI:txid611301

Secondary structure (DSSP, 8-state):
-HHHHHT-SSS--HHHHHHHHHHHHT----HHHHHHHHHHHHSSS------TTS-HHHHHHHHHHHHHHTT---------

Sequence (80 aa):
NLFNEIYKSSDLNVDESIDLFEQLNHIKMHANQRDAVTLAVNKGVSVITGGPGTGKTTIVKCMLQIFKSMRKSVKLLAPT

Radius of gyration: 12.94 Å; Cα contacts (8 Å, |Δi|>4): 44; chains: 1; bounding box: 30×34×27 Å

pLDDT: mean 89.45, std 13.46, range [51.59, 98.25]

Solvent-accessible surface area (backbone atoms only — not comparable to full-atom values): 5277 Å² total; per-residue (Å²): 107,74,74,65,64,74,56,70,60,98,73,80,58,60,66,62,52,50,52,50,47,26,62,79,66,77,50,80,78,53,70,71,49,51,50,52,39,54,49,47,76,76,37,100,73,74,85,88,84,75,66,89,88,68,47,64,69,54,40,52,52,50,46,54,54,53,38,49,63,70,71,49,90,84,86,87,86,77,90,130

Mean predicted aligned error: 5.33 Å